Protein AF-A0A831P3M3-F1 (afdb_monomer_lite)

Sequence (63 aa):
MKEAKITHMKLENLYCARCGSEFDIIVKRTTGYSGPMHIPNLYCPFCGGRRLIKKQGVFFHEP

Radius of gyration: 14.07 Å; chains: 1; bounding box: 39×18×37 Å

Structure (mmCIF, N/CA/C/O backbone):
data_AF-A0A831P3M3-F1
#
_entry.id   AF-A0A831P3M3-F1
#
loop_
_atom_site.group_PDB
_atom_site.id
_atom_site.type_symbol
_atom_site.label_atom_id
_atom_site.label_alt_id
_atom_site.label_comp_id
_atom_site.label_asym_id
_atom_site.label_entity_id
_atom_site.label_seq_id
_atom_site.pdbx_PDB_ins_code
_atom_site.Cartn_x
_atom_site.Cartn_y
_atom_site.Cartn_z
_atom_site.occupancy
_atom_site.B_iso_or_equiv
_atom_site.auth_seq_id
_atom_site.auth_comp_id
_atom_site.auth_asym_id
_atom_site.auth_atom_id
_atom_site.pdbx_PDB_model_num
ATOM 1 N N . MET A 1 1 ? -31.250 -2.169 16.477 1.00 40.12 1 MET A N 1
ATOM 2 C CA . MET A 1 1 ? -30.383 -2.224 15.279 1.00 40.12 1 MET A CA 1
ATOM 3 C C . MET A 1 1 ? -29.166 -1.358 15.590 1.00 40.12 1 MET A C 1
ATOM 5 O O . MET A 1 1 ? -29.365 -0.185 15.859 1.00 40.12 1 MET A O 1
ATOM 9 N N . LYS A 1 2 ? -27.956 -1.920 15.738 1.00 49.34 2 LYS A N 1
ATOM 10 C CA . LYS A 1 2 ? -26.759 -1.125 16.082 1.00 49.34 2 LYS A CA 1
ATOM 11 C C . LYS A 1 2 ? -26.157 -0.569 14.792 1.00 49.34 2 LYS A C 1
ATOM 13 O O . LYS A 1 2 ? -25.742 -1.352 13.943 1.00 49.34 2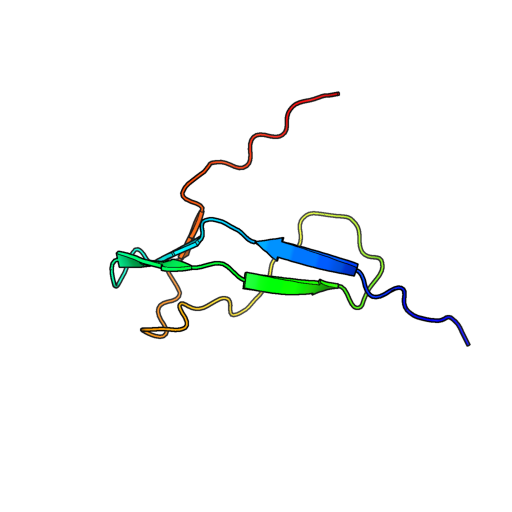 LYS A O 1
ATOM 18 N N . GLU A 1 3 ? -26.131 0.752 14.648 1.00 52.72 3 GLU A N 1
ATOM 19 C CA . GLU A 1 3 ? -25.410 1.425 13.567 1.00 52.72 3 GLU A CA 1
ATOM 20 C C . GLU A 1 3 ? -23.923 1.057 13.649 1.00 52.72 3 GLU A C 1
ATOM 22 O O . GLU A 1 3 ? -23.255 1.286 14.661 1.00 52.72 3 GLU A O 1
ATOM 27 N N . ALA A 1 4 ? -23.394 0.430 12.599 1.00 56.53 4 ALA A N 1
ATOM 28 C CA . ALA A 1 4 ? -21.968 0.174 12.492 1.00 56.53 4 ALA A CA 1
ATOM 29 C C . ALA A 1 4 ? -21.265 1.516 12.257 1.00 56.53 4 ALA A C 1
ATOM 31 O O . ALA A 1 4 ? -21.387 2.106 11.185 1.00 56.53 4 ALA A O 1
ATOM 32 N N . LYS A 1 5 ? -20.541 2.015 13.264 1.00 59.34 5 LYS A N 1
ATOM 33 C CA . LYS A 1 5 ? -19.723 3.228 13.157 1.00 59.34 5 LYS A CA 1
ATOM 34 C C . LYS A 1 5 ? -18.633 3.010 12.102 1.00 59.34 5 LYS A C 1
ATOM 36 O O . LYS A 1 5 ? -17.592 2.415 12.381 1.00 59.34 5 LYS A O 1
ATOM 41 N N . ILE A 1 6 ? -18.887 3.477 10.882 1.00 62.12 6 ILE A N 1
ATOM 42 C CA . ILE A 1 6 ? -17.937 3.409 9.773 1.00 62.12 6 ILE A CA 1
ATOM 43 C C . ILE A 1 6 ? -16.765 4.326 10.112 1.00 62.12 6 ILE A C 1
ATOM 45 O O . ILE A 1 6 ? -16.912 5.543 10.173 1.00 62.12 6 ILE A O 1
ATOM 49 N N . THR A 1 7 ? -15.596 3.734 10.336 1.00 66.62 7 THR A N 1
ATOM 50 C CA . THR A 1 7 ? -14.360 4.489 10.562 1.00 66.62 7 THR A CA 1
ATOM 51 C C . THR A 1 7 ? -13.471 4.323 9.337 1.00 66.62 7 THR A C 1
ATOM 53 O O . THR A 1 7 ? -13.199 3.197 8.918 1.00 66.62 7 THR A O 1
ATOM 56 N N . HIS A 1 8 ? -13.037 5.429 8.738 1.00 68.62 8 HIS A N 1
ATOM 57 C CA . HIS A 1 8 ? -12.090 5.409 7.626 1.00 68.62 8 HIS A CA 1
ATOM 58 C C . HIS A 1 8 ? -10.664 5.363 8.185 1.00 68.62 8 HIS A C 1
ATOM 60 O O . HIS 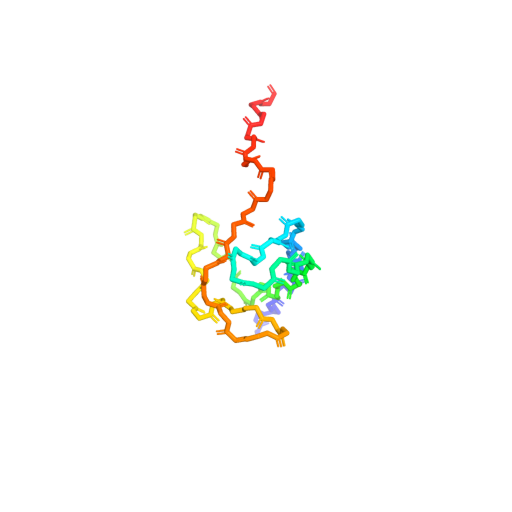A 1 8 ? -10.266 6.247 8.936 1.00 68.62 8 HIS A O 1
ATOM 66 N N . MET A 1 9 ? -9.906 4.326 7.834 1.00 75.31 9 MET A N 1
ATOM 67 C CA . MET A 1 9 ? -8.482 4.205 8.141 1.00 75.31 9 MET A CA 1
ATOM 68 C C . MET A 1 9 ? -7.694 4.420 6.852 1.00 75.31 9 MET A C 1
ATOM 70 O O . MET A 1 9 ? -7.966 3.760 5.853 1.00 75.31 9 MET A O 1
ATOM 74 N N . LYS A 1 10 ? -6.720 5.329 6.852 1.00 79.94 10 LYS A N 1
ATOM 75 C CA . LYS A 1 10 ? -5.870 5.579 5.684 1.00 79.94 10 LYS A CA 1
ATOM 76 C C . LYS A 1 10 ? -4.526 4.867 5.856 1.00 79.94 10 LYS A C 1
ATOM 78 O O . LYS A 1 10 ? -3.862 5.013 6.879 1.00 79.94 10 LYS A O 1
ATOM 83 N N . LEU A 1 11 ? -4.152 4.059 4.870 1.00 81.38 11 LEU A N 1
ATOM 84 C CA . LEU A 1 11 ? -2.825 3.477 4.708 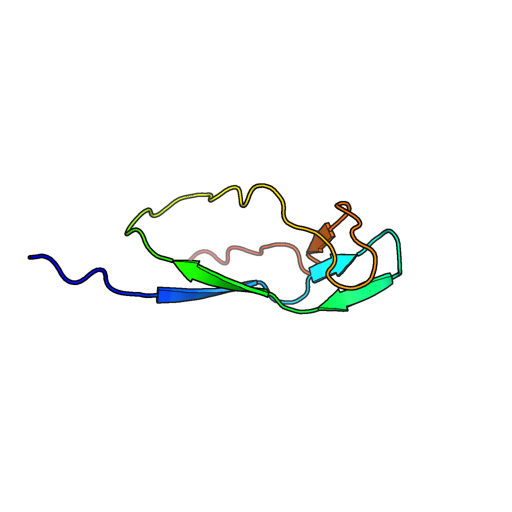1.00 81.38 11 LEU A CA 1
ATOM 85 C C . LEU A 1 11 ? -2.054 4.358 3.740 1.00 81.38 11 LEU A C 1
ATOM 87 O O . LEU A 1 11 ? -2.253 4.280 2.530 1.00 81.38 11 LEU A O 1
ATOM 91 N N . GLU A 1 12 ? -1.205 5.206 4.295 1.00 85.75 12 GLU A N 1
ATOM 92 C CA . GLU A 1 12 ? -0.384 6.133 3.526 1.00 85.75 12 GLU A CA 1
ATOM 93 C C . GLU A 1 12 ? 1.009 5.557 3.269 1.00 85.75 12 GLU A C 1
ATOM 95 O O . GLU A 1 12 ? 1.498 4.711 4.033 1.00 85.75 12 GLU A O 1
ATOM 100 N N . ASN A 1 13 ? 1.659 6.061 2.218 1.00 86.50 13 ASN A N 1
ATOM 101 C CA . ASN A 1 13 ? 3.047 5.743 1.870 1.00 86.50 13 ASN A CA 1
ATOM 102 C C . ASN A 1 13 ? 3.269 4.260 1.521 1.00 86.50 13 ASN A C 1
ATOM 104 O O . ASN A 1 13 ? 4.279 3.657 1.914 1.00 86.50 13 ASN A O 1
ATOM 108 N N . LEU A 1 14 ? 2.324 3.659 0.786 1.00 87.44 14 LEU A N 1
ATOM 109 C CA . LEU A 1 14 ? 2.521 2.338 0.197 1.00 87.44 14 LEU A CA 1
ATOM 110 C C . LEU A 1 14 ? 3.370 2.462 -1.066 1.00 87.44 14 LEU A C 1
ATOM 112 O O . LEU A 1 14 ? 3.120 3.287 -1.941 1.00 87.44 14 LEU A O 1
ATOM 116 N N . TYR A 1 15 ? 4.365 1.592 -1.161 1.00 89.88 15 TYR A N 1
ATOM 117 C CA . TYR A 1 15 ? 5.289 1.502 -2.276 1.00 89.88 15 TYR A CA 1
ATOM 118 C C . TYR A 1 15 ? 5.250 0.095 -2.868 1.00 89.88 15 TYR A C 1
ATOM 120 O O . TYR A 1 15 ? 5.349 -0.905 -2.151 1.00 89.88 15 TYR A O 1
ATOM 128 N N . CYS A 1 16 ? 5.126 -0.004 -4.189 1.00 90.69 16 CYS A N 1
ATOM 129 C CA . CYS A 1 16 ? 5.219 -1.275 -4.888 1.00 90.69 16 CYS A CA 1
ATOM 130 C C . CYS A 1 16 ? 6.658 -1.555 -5.324 1.00 90.69 16 CYS A C 1
ATOM 132 O O . CYS A 1 16 ? 7.137 -0.995 -6.306 1.00 90.69 16 CYS A O 1
ATOM 134 N N . ALA A 1 17 ? 7.301 -2.539 -4.696 1.00 89.12 17 ALA A N 1
ATOM 135 C CA . ALA A 1 17 ? 8.659 -2.961 -5.049 1.00 89.12 17 ALA A CA 1
ATOM 136 C C . ALA A 1 17 ? 8.770 -3.654 -6.422 1.00 89.12 17 ALA A C 1
ATOM 138 O O . ALA A 1 17 ? 9.864 -4.017 -6.841 1.00 89.12 17 ALA A O 1
ATOM 139 N N . ARG A 1 18 ? 7.646 -3.888 -7.118 1.00 89.50 18 ARG A N 1
ATOM 140 C CA . ARG A 1 18 ? 7.633 -4.470 -8.470 1.00 89.50 18 ARG A CA 1
ATOM 141 C C . ARG A 1 18 ? 7.700 -3.410 -9.568 1.00 89.50 18 ARG A C 1
ATOM 143 O O . ARG A 1 18 ? 8.437 -3.598 -10.523 1.00 89.50 18 ARG A O 1
ATOM 150 N N . CYS A 1 19 ? 6.888 -2.357 -9.471 1.00 92.31 19 CYS A N 1
ATOM 151 C CA . CYS A 1 19 ? 6.767 -1.333 -10.519 1.00 92.31 19 CYS A CA 1
ATOM 152 C C . CYS A 1 19 ? 7.228 0.059 -10.075 1.00 92.31 19 CYS A C 1
ATOM 154 O O . CYS A 1 19 ? 7.185 0.986 -10.871 1.00 92.31 19 CYS A O 1
ATOM 156 N N . GLY A 1 20 ? 7.633 0.222 -8.813 1.00 89.12 20 GLY A N 1
ATOM 157 C CA . GLY A 1 20 ? 8.107 1.490 -8.264 1.00 89.12 20 GLY A CA 1
ATOM 158 C C . GLY A 1 20 ? 7.008 2.495 -7.912 1.00 89.12 20 GLY A C 1
ATOM 159 O O . GLY A 1 20 ? 7.324 3.584 -7.453 1.00 89.12 20 GLY A O 1
ATOM 160 N N . SER A 1 21 ? 5.732 2.157 -8.114 1.00 89.38 21 SER A N 1
ATOM 161 C CA . SER A 1 21 ? 4.623 3.084 -7.871 1.00 89.38 21 SER A CA 1
ATOM 162 C C . SER A 1 21 ? 4.392 3.342 -6.383 1.00 89.38 21 SER A C 1
ATOM 164 O O . SER A 1 21 ? 4.467 2.420 -5.566 1.00 89.38 21 SER A O 1
ATOM 166 N N . GLU A 1 22 ? 4.027 4.582 -6.068 1.00 90.81 22 GLU A N 1
ATOM 167 C CA . GLU A 1 22 ? 3.675 5.060 -4.730 1.00 90.81 22 GLU A CA 1
ATOM 168 C C . GLU A 1 22 ? 2.198 5.452 -4.697 1.00 90.81 22 GLU A C 1
ATOM 170 O O . GLU A 1 22 ? 1.697 6.060 -5.643 1.00 90.81 22 GLU A O 1
ATOM 175 N N . PHE A 1 23 ? 1.483 5.047 -3.648 1.00 88.38 23 PHE A N 1
ATOM 176 C CA . PHE A 1 23 ? 0.051 5.301 -3.515 1.00 88.38 23 PHE A CA 1
ATOM 177 C C . PHE A 1 23 ? -0.434 5.180 -2.069 1.00 88.38 23 PHE A C 1
ATOM 179 O O . PHE A 1 23 ? 0.232 4.609 -1.207 1.00 88.38 23 PHE A O 1
ATOM 186 N N . ASP A 1 24 ? -1.649 5.673 -1.843 1.00 88.12 24 ASP A N 1
ATOM 187 C CA . ASP A 1 24 ? -2.374 5.549 -0.583 1.00 88.12 24 ASP A CA 1
ATOM 188 C C . ASP A 1 24 ? -3.603 4.649 -0.765 1.00 88.12 24 ASP A C 1
ATOM 190 O O . ASP A 1 24 ? -4.191 4.586 -1.847 1.00 88.12 24 ASP A O 1
ATOM 194 N N . ILE A 1 25 ? -4.033 3.975 0.303 1.00 84.94 25 ILE A N 1
ATOM 195 C CA . ILE A 1 25 ? -5.266 3.177 0.321 1.00 84.94 25 ILE A CA 1
ATOM 196 C C . ILE A 1 25 ? -6.152 3.620 1.480 1.00 84.94 25 ILE A C 1
ATOM 198 O O . ILE A 1 25 ? -5.723 3.673 2.629 1.00 84.94 25 ILE A O 1
ATOM 202 N N . ILE A 1 26 ? -7.424 3.887 1.193 1.00 82.50 26 ILE A N 1
ATOM 203 C CA . ILE A 1 26 ? -8.437 4.138 2.219 1.00 82.50 26 ILE A CA 1
ATOM 204 C C . ILE A 1 26 ? -9.142 2.816 2.521 1.00 82.50 26 ILE A C 1
ATOM 206 O O . ILE A 1 26 ? -9.826 2.249 1.671 1.00 82.50 26 ILE A O 1
ATOM 210 N N . VAL A 1 27 ? -8.993 2.331 3.748 1.00 77.88 27 VAL A N 1
ATOM 211 C CA . VAL A 1 27 ? -9.651 1.130 4.260 1.00 77.88 27 VAL A CA 1
ATOM 212 C C . VAL A 1 27 ? -10.875 1.542 5.065 1.00 77.88 27 VAL A C 1
ATOM 214 O O . VAL A 1 27 ? -10.791 2.286 6.043 1.00 77.88 27 VAL A O 1
ATOM 217 N N . LYS A 1 28 ? -12.042 1.039 4.665 1.00 75.94 28 LYS A N 1
ATOM 218 C CA . LYS A 1 28 ? -13.291 1.244 5.397 1.00 75.94 28 LYS A CA 1
ATOM 219 C C . LYS A 1 28 ? -13.410 0.181 6.487 1.00 75.94 28 LYS A C 1
ATOM 221 O O . LYS A 1 28 ? -13.622 -0.991 6.184 1.00 75.94 28 LYS A O 1
ATOM 226 N N . ARG A 1 29 ? -13.300 0.576 7.757 1.00 70.00 29 ARG A N 1
ATOM 227 C CA . ARG A 1 29 ? -13.528 -0.330 8.889 1.00 70.00 29 ARG A CA 1
ATOM 228 C C . ARG A 1 29 ? -15.033 -0.532 9.054 1.00 70.00 29 ARG A C 1
ATOM 230 O O . ARG A 1 29 ? -15.755 0.398 9.410 1.00 70.00 29 ARG A O 1
ATOM 237 N N . THR A 1 30 ? -15.505 -1.738 8.757 1.00 68.69 30 THR A N 1
ATOM 238 C CA . THR A 1 30 ? -16.913 -2.140 8.920 1.00 68.69 30 THR A CA 1
ATOM 239 C C . THR A 1 30 ? -17.184 -2.794 10.273 1.00 68.69 30 THR A C 1
ATOM 241 O O . THR A 1 30 ? -18.337 -2.906 10.680 1.00 68.69 30 THR A O 1
ATOM 244 N N . THR A 1 31 ? -16.133 -3.198 10.992 1.00 68.94 31 THR A N 1
ATOM 245 C CA . THR A 1 31 ? -16.210 -3.853 12.302 1.00 68.94 31 THR A CA 1
ATOM 246 C C . THR A 1 31 ? -15.477 -3.043 13.373 1.00 68.94 31 THR A C 1
ATOM 248 O O . THR A 1 31 ? -14.550 -2.288 13.083 1.00 68.94 31 THR A O 1
ATOM 251 N N . GLY A 1 32 ? -15.865 -3.218 14.638 1.00 69.19 32 GLY A N 1
ATOM 252 C CA . GLY A 1 32 ? -15.198 -2.590 15.787 1.00 69.19 32 GLY A CA 1
ATOM 253 C C . GLY A 1 32 ? -13.870 -3.244 16.205 1.00 69.19 32 GLY A C 1
ATOM 254 O O . GLY A 1 32 ? -13.388 -2.952 17.292 1.00 69.19 32 GLY A O 1
ATOM 255 N N . TYR A 1 33 ? -13.292 -4.148 15.402 1.00 68.69 33 TYR A N 1
ATOM 256 C CA . TYR A 1 33 ? -12.118 -4.947 15.788 1.00 68.69 33 TYR A CA 1
ATOM 257 C C . TYR A 1 33 ? -10.877 -4.079 15.989 1.00 68.69 33 TYR A C 1
ATOM 259 O O . TYR A 1 33 ? -10.386 -3.543 15.000 1.00 68.69 33 TYR A O 1
ATOM 267 N N . SER A 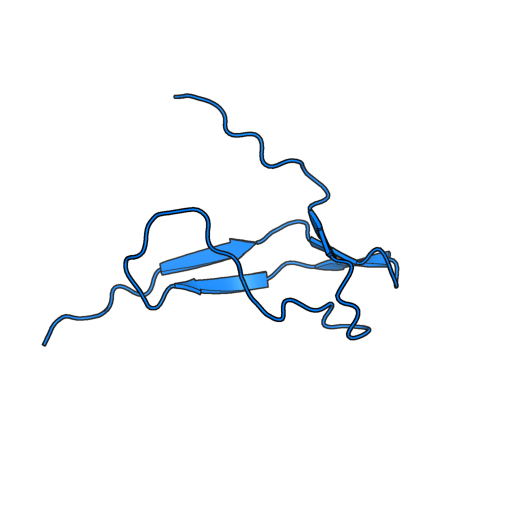1 34 ? -10.333 -3.999 17.206 1.00 61.47 34 SER A N 1
ATOM 268 C CA . SER A 1 34 ? -9.065 -3.340 17.552 1.00 61.47 34 SER A CA 1
ATOM 269 C C . SER A 1 34 ? -7.931 -4.358 17.703 1.00 61.47 34 SER A C 1
ATOM 271 O O . SER A 1 34 ? -7.942 -5.157 18.633 1.00 61.47 34 SER A O 1
ATOM 273 N N . GLY A 1 35 ? -6.951 -4.324 16.801 1.00 67.69 35 GLY A N 1
ATOM 274 C CA . GLY A 1 35 ? -5.783 -5.203 16.822 1.00 67.69 35 GLY A CA 1
ATOM 275 C C . GLY A 1 35 ? -5.016 -5.154 15.496 1.00 67.69 35 GLY A C 1
ATOM 276 O O . GLY A 1 35 ? -5.449 -4.450 14.574 1.00 67.69 35 GLY A O 1
ATOM 277 N N . PRO A 1 36 ? -3.890 -5.878 15.378 1.00 66.25 36 PRO A N 1
ATOM 278 C CA . PRO A 1 36 ? -3.172 -6.026 14.117 1.00 66.25 36 PRO A CA 1
ATOM 279 C C . PRO A 1 36 ? -4.087 -6.689 13.081 1.00 66.25 36 PRO A C 1
ATOM 281 O O . PRO A 1 36 ? -4.437 -7.861 13.184 1.00 66.25 36 PRO A O 1
ATOM 284 N N . MET A 1 37 ? -4.506 -5.917 12.080 1.00 65.88 37 MET A N 1
ATOM 285 C CA . MET A 1 37 ? -5.381 -6.390 11.013 1.00 65.88 37 MET A CA 1
ATOM 286 C C . MET A 1 37 ? -4.535 -6.746 9.796 1.00 65.88 37 MET A C 1
ATOM 288 O O . MET A 1 37 ? -3.970 -5.871 9.138 1.00 65.88 37 MET A O 1
ATOM 292 N N . HIS A 1 38 ? -4.467 -8.036 9.479 1.00 71.31 38 HIS A N 1
ATOM 293 C CA . HIS A 1 38 ? -3.972 -8.466 8.180 1.00 71.31 38 HIS A CA 1
ATOM 294 C C . HIS A 1 38 ? -5.028 -8.122 7.126 1.00 71.31 38 HIS A C 1
ATOM 296 O O . HIS A 1 38 ? -6.180 -8.532 7.259 1.00 71.31 38 HIS A O 1
ATOM 302 N N . ILE A 1 39 ? -4.651 -7.363 6.097 1.00 74.69 39 ILE A N 1
ATOM 303 C CA . ILE A 1 39 ? -5.536 -7.044 4.971 1.00 74.69 39 ILE A CA 1
ATOM 304 C C . ILE A 1 39 ? -5.205 -8.031 3.852 1.00 74.69 39 ILE A C 1
ATOM 306 O O . ILE A 1 39 ? -4.227 -7.820 3.124 1.00 74.69 39 ILE A O 1
ATOM 310 N N . PRO A 1 40 ? -5.961 -9.137 3.728 1.00 69.50 40 PRO A N 1
ATOM 311 C CA . PRO A 1 40 ? -5.703 -10.110 2.685 1.00 69.50 40 PRO A CA 1
ATOM 312 C C . PRO A 1 40 ? -5.930 -9.464 1.318 1.00 69.50 40 PRO A C 1
ATOM 314 O O . PRO A 1 40 ? -6.820 -8.634 1.143 1.00 69.50 40 PRO A O 1
ATOM 317 N N . ASN A 1 41 ? -5.136 -9.883 0.335 1.00 79.56 41 ASN A N 1
ATOM 318 C CA . ASN A 1 41 ? -5.251 -9.442 -1.056 1.00 79.56 41 ASN A CA 1
ATOM 319 C C . ASN A 1 41 ? -4.982 -7.948 -1.293 1.00 79.56 41 ASN A C 1
ATOM 321 O O . ASN A 1 41 ? -5.509 -7.386 -2.247 1.00 79.56 41 ASN A O 1
ATOM 325 N N . LEU A 1 42 ? -4.135 -7.302 -0.490 1.00 82.50 42 LEU A N 1
ATOM 326 C CA . LEU A 1 42 ? -3.619 -5.983 -0.855 1.00 82.50 42 LEU A CA 1
ATOM 327 C C . LEU A 1 42 ? -2.708 -6.107 -2.092 1.00 82.50 42 LEU A C 1
ATOM 329 O O . LEU A 1 42 ? -1.744 -6.878 -2.091 1.00 82.50 42 LEU A O 1
ATOM 333 N N . TYR A 1 43 ? -3.010 -5.361 -3.152 1.00 89.12 43 TYR A N 1
ATOM 334 C CA . TYR A 1 43 ? -2.235 -5.353 -4.393 1.00 89.12 43 TYR A CA 1
ATOM 335 C C . TYR A 1 43 ? -1.975 -3.929 -4.880 1.00 89.12 43 TYR A C 1
ATOM 337 O O . TYR A 1 43 ? -2.693 -2.991 -4.546 1.00 89.12 43 TYR A O 1
ATOM 345 N N . CYS A 1 44 ? -0.921 -3.773 -5.677 1.00 89.81 44 CYS A N 1
ATOM 346 C CA . CYS A 1 44 ? -0.620 -2.526 -6.360 1.00 89.81 44 CYS A CA 1
ATOM 347 C C . CYS A 1 44 ? -1.690 -2.255 -7.425 1.00 89.81 44 CYS A C 1
ATOM 349 O O . CYS A 1 44 ? -1.798 -3.061 -8.356 1.00 89.81 44 CYS A O 1
ATOM 351 N N . PRO A 1 45 ? -2.432 -1.137 -7.356 1.00 89.88 45 PRO A N 1
ATOM 352 C CA . PRO A 1 45 ? -3.508 -0.847 -8.303 1.00 89.88 45 PRO A CA 1
ATOM 353 C C . PRO A 1 45 ? -3.002 -0.642 -9.739 1.00 89.88 45 PRO A C 1
ATOM 355 O O . PRO A 1 45 ? -3.779 -0.765 -10.677 1.00 89.88 45 PRO A O 1
ATOM 358 N N . PHE A 1 46 ? -1.705 -0.380 -9.923 1.00 91.94 46 PHE A N 1
ATOM 359 C CA . PHE A 1 46 ? -1.108 -0.120 -11.235 1.00 91.94 46 PHE A CA 1
ATOM 360 C C . PHE A 1 46 ? -0.611 -1.381 -11.9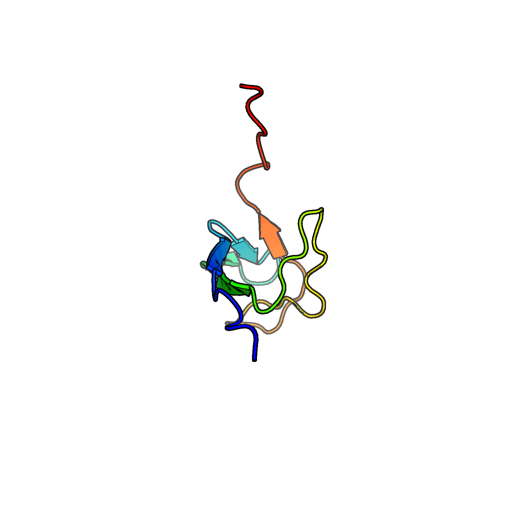49 1.00 91.94 46 PHE A C 1
ATOM 362 O O . PHE A 1 46 ? -0.710 -1.477 -13.166 1.00 91.94 46 PHE A O 1
ATOM 369 N N . CYS A 1 47 ? -0.053 -2.353 -11.217 1.00 93.06 47 CYS A N 1
ATOM 370 C CA . CYS A 1 47 ? 0.602 -3.527 -11.820 1.00 93.06 47 CYS A CA 1
ATOM 371 C C . CYS A 1 47 ? 0.101 -4.882 -11.292 1.00 93.06 47 CYS A C 1
ATOM 373 O O . CYS A 1 47 ? 0.640 -5.929 -11.662 1.00 93.06 47 CYS A O 1
ATOM 375 N N . GLY A 1 48 ? -0.849 -4.880 -10.350 1.00 90.19 48 GLY A N 1
ATOM 376 C CA . GLY A 1 48 ? -1.367 -6.083 -9.687 1.00 90.19 48 GLY A CA 1
ATOM 377 C C . GLY A 1 48 ? -0.356 -6.808 -8.787 1.00 90.19 48 GLY A C 1
ATOM 378 O O . GLY A 1 48 ? -0.630 -7.896 -8.284 1.00 90.19 48 GLY A O 1
ATOM 379 N N . GLY A 1 49 ? 0.838 -6.243 -8.583 1.00 89.25 49 GLY A N 1
ATOM 380 C CA . GLY A 1 49 ? 1.880 -6.834 -7.747 1.00 89.25 49 GLY A CA 1
ATOM 381 C C . GLY A 1 49 ? 1.504 -6.840 -6.264 1.00 89.25 49 GLY A C 1
ATOM 382 O O . GLY A 1 49 ? 0.969 -5.862 -5.753 1.00 89.25 49 GLY A O 1
ATOM 383 N N . ARG A 1 50 ? 1.843 -7.921 -5.554 1.00 87.12 50 ARG A N 1
ATOM 384 C CA . ARG A 1 50 ? 1.584 -8.080 -4.105 1.00 87.12 50 ARG A CA 1
ATOM 385 C C . ARG A 1 50 ? 2.768 -7.692 -3.211 1.00 87.12 50 ARG A C 1
ATOM 387 O O . ARG A 1 50 ? 2.662 -7.727 -1.993 1.00 87.12 50 ARG A O 1
ATOM 394 N N . ARG A 1 51 ? 3.911 -7.332 -3.807 1.00 84.75 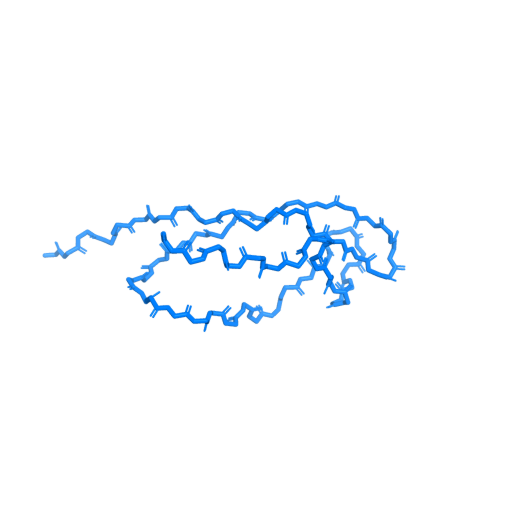51 ARG A N 1
ATOM 395 C CA . ARG A 1 51 ? 5.109 -6.868 -3.085 1.00 84.75 51 ARG A CA 1
ATOM 396 C C . ARG A 1 51 ? 4.954 -5.395 -2.717 1.00 84.75 51 ARG A C 1
ATOM 398 O O . ARG A 1 51 ? 5.519 -4.523 -3.378 1.00 84.75 51 ARG A O 1
ATOM 405 N N . LEU A 1 52 ? 4.118 -5.145 -1.715 1.00 85.44 52 LEU A N 1
ATOM 406 C CA . LEU A 1 52 ? 3.883 -3.822 -1.155 1.00 85.44 52 LEU A CA 1
ATOM 407 C C . LEU A 1 52 ? 4.720 -3.642 0.105 1.00 85.44 52 LEU A C 1
ATOM 409 O O . LEU A 1 52 ? 4.779 -4.531 0.950 1.00 85.44 52 LEU A O 1
ATOM 413 N N . ILE A 1 53 ? 5.366 -2.490 0.213 1.00 83.25 53 ILE A N 1
ATOM 414 C CA . ILE A 1 53 ? 6.205 -2.104 1.343 1.00 83.25 53 ILE A CA 1
ATOM 415 C C . ILE A 1 53 ? 5.686 -0.759 1.837 1.00 83.25 53 ILE A C 1
ATOM 417 O O . ILE A 1 53 ? 5.341 0.106 1.033 1.00 83.25 53 ILE A O 1
ATOM 421 N N . LYS A 1 54 ? 5.624 -0.565 3.153 1.00 76.31 54 LYS A N 1
ATOM 422 C CA . LYS A 1 54 ? 5.387 0.763 3.718 1.00 76.31 54 LYS A CA 1
ATOM 423 C C . LYS A 1 54 ? 6.730 1.488 3.775 1.00 76.31 54 LYS A C 1
ATOM 425 O O . LYS A 1 54 ? 7.650 0.994 4.422 1.00 76.31 54 LYS A O 1
ATOM 430 N N . LYS A 1 55 ? 6.866 2.621 3.079 1.00 67.44 55 LYS A N 1
ATOM 431 C CA . LYS A 1 55 ? 8.143 3.361 3.001 1.00 67.44 55 LYS A CA 1
ATOM 432 C C . LYS A 1 55 ? 8.610 3.869 4.370 1.00 67.44 55 LYS A C 1
ATOM 434 O O . LYS A 1 55 ? 9.804 3.979 4.617 1.00 67.44 55 LYS A O 1
ATOM 439 N N . GLN A 1 56 ? 7.662 4.162 5.255 1.00 59.41 56 GLN A N 1
ATOM 440 C CA . GLN A 1 56 ? 7.913 4.546 6.639 1.00 59.41 56 GLN A CA 1
ATOM 441 C C . GLN A 1 56 ? 7.599 3.350 7.539 1.00 59.41 56 GLN A C 1
ATOM 443 O O . GLN A 1 56 ? 6.478 2.829 7.515 1.00 59.41 56 GLN A O 1
ATOM 448 N N . GLY A 1 57 ? 8.585 2.915 8.330 1.00 48.12 57 GLY A N 1
ATOM 449 C CA . GLY A 1 57 ? 8.351 1.981 9.429 1.00 48.12 57 GLY A CA 1
ATOM 450 C C . GLY A 1 57 ? 7.220 2.508 10.312 1.00 48.12 57 GLY A C 1
ATOM 451 O O . GLY A 1 57 ? 7.091 3.715 10.512 1.00 48.12 57 GLY A O 1
ATOM 452 N N . VAL A 1 58 ? 6.342 1.624 10.785 1.00 45.56 58 VAL A N 1
ATOM 453 C CA . VAL A 1 58 ? 5.289 2.008 11.730 1.00 45.56 58 VAL A CA 1
ATOM 454 C C . VAL A 1 58 ? 5.977 2.312 13.059 1.00 45.56 58 VAL A C 1
ATOM 456 O O . VAL A 1 58 ? 6.185 1.416 13.870 1.00 45.56 58 VAL A O 1
ATOM 459 N N . PHE A 1 59 ? 6.404 3.557 13.250 1.00 43.31 59 PHE A N 1
ATOM 460 C CA . PHE A 1 59 ? 6.891 4.023 14.538 1.00 43.31 59 PHE A CA 1
ATOM 461 C C . PHE A 1 59 ? 5.672 4.205 15.440 1.00 43.31 59 PHE A C 1
ATOM 463 O O . PHE A 1 59 ? 4.895 5.145 15.278 1.00 43.31 59 PHE A O 1
ATOM 470 N N . PHE A 1 60 ? 5.469 3.260 16.355 1.00 45.66 60 PHE A N 1
ATOM 471 C CA . PHE A 1 60 ? 4.619 3.489 17.513 1.00 45.66 60 PHE A CA 1
ATOM 472 C C . PHE A 1 60 ? 5.427 4.377 18.461 1.00 45.66 60 PHE A C 1
ATOM 474 O O . PHE A 1 60 ? 6.351 3.895 19.109 1.00 45.66 60 PHE A O 1
ATOM 481 N N . HIS A 1 61 ? 5.144 5.678 18.489 1.00 41.31 61 HIS A N 1
ATOM 482 C CA . HIS A 1 61 ? 5.565 6.489 19.627 1.00 41.31 61 HIS A CA 1
ATOM 483 C C . HIS A 1 61 ? 4.688 6.083 20.820 1.00 41.31 61 HIS A C 1
ATOM 485 O O . HIS A 1 61 ? 3.460 6.113 20.714 1.00 41.31 61 HIS A O 1
ATOM 491 N N . GLU A 1 62 ? 5.320 5.625 21.905 1.00 41.28 62 GLU A N 1
ATOM 492 C CA . GLU A 1 62 ? 4.665 5.475 23.210 1.00 41.28 62 GLU A CA 1
ATOM 493 C C . GLU A 1 62 ? 4.192 6.849 23.733 1.00 41.28 62 GLU A C 1
ATOM 495 O O . GLU A 1 62 ? 4.742 7.869 23.305 1.00 41.28 62 GLU A O 1
ATOM 500 N N . PRO A 1 63 ? 3.133 6.867 24.567 1.00 53.88 63 PRO A N 1
ATOM 501 C CA . PRO A 1 63 ? 2.369 8.064 24.930 1.00 53.88 63 PRO A CA 1
ATOM 502 C C . PRO A 1 63 ? 3.154 9.130 25.700 1.00 53.88 63 PRO A C 1
ATOM 504 O O . PRO A 1 63 ? 4.074 8.772 26.468 1.00 53.88 63 PRO A O 1
#

pLDDT: mean 73.82, std 15.55, range [40.12, 93.06]

Foldseek 3Di:
DDPQPWDKDKAAQKAAPPPGDTDIDIDTDRDPDDDDDDDPLDADPPPRHPRIDRPDDPDDDDD

Secondary structure (DSSP, 8-state):
------EEEEEEEEEETTT--EEEEEEEE-S---S----TT---TTT----EEESS-------